Protein AF-A0A968XLX1-F1 (afdb_monomer)

Sequence (141 aa):
MLPPKGSETIYLRLSRKSKVENPKSHDDFISDCENVFQTRIAEADEFYADIIPEKLSDDAKGVMRQAFAGMLWSKQFYHFVIKDWLEGDPAQPKPPEIRKNGRNSTWQHLYNDDVISMPDKWEYPWYARGIGVSLYSAGVS
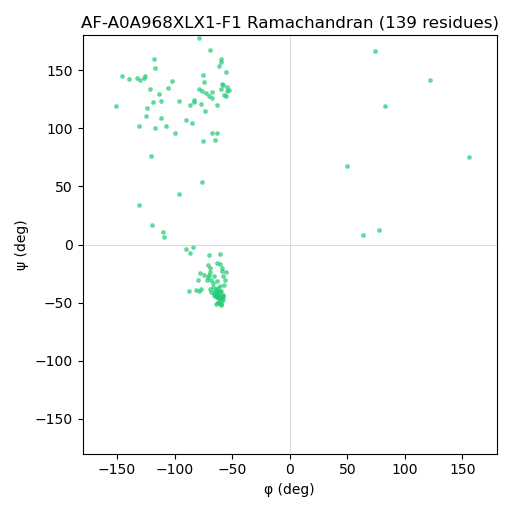
Mean predicted aligned error: 15.19 Å

pLDDT: mean 71.92, std 19.11, range [30.75, 97.25]

Solvent-accessible surface area (backbone atoms only — not comparable to full-atom values): 9264 Å² total; per-residue (Å²): 130,78,56,93,96,54,83,87,87,82,91,83,80,93,64,95,59,95,65,74,82,84,69,70,54,72,69,59,48,52,50,51,52,50,52,52,52,54,51,54,49,52,56,49,51,54,58,46,57,76,69,48,68,83,89,53,54,71,66,58,50,52,54,51,52,51,51,52,50,49,46,60,72,28,46,39,78,41,81,44,53,44,52,56,69,66,62,39,60,90,93,47,84,72,60,65,75,68,63,67,74,37,93,70,53,85,45,67,80,47,70,41,87,46,74,46,71,43,99,51,55,85,82,38,84,45,93,71,72,61,73,93,74,81,74,90,79,75,82,88,129

Structure (mmCIF, N/CA/C/O backbone):
data_AF-A0A968XLX1-F1
#
_entry.id   AF-A0A968XLX1-F1
#
loop_
_atom_site.group_PDB
_atom_site.id
_atom_site.type_symbol
_atom_site.label_atom_id
_atom_site.label_alt_id
_atom_site.label_comp_id
_atom_site.label_asym_id
_atom_site.label_entity_id
_atom_site.label_seq_id
_atom_site.pdbx_PDB_ins_code
_atom_site.Cartn_x
_atom_site.Cartn_y
_atom_site.Cartn_z
_atom_site.occupancy
_atom_site.B_iso_or_equiv
_atom_site.auth_seq_id
_atom_site.auth_comp_id
_atom_site.auth_asym_id
_atom_site.auth_atom_id
_atom_site.pdbx_PDB_model_num
ATOM 1 N N . MET A 1 1 ? 16.245 4.654 24.637 1.00 72.19 1 MET A N 1
ATOM 2 C CA . MET A 1 1 ? 16.010 3.292 24.106 1.00 72.19 1 MET A CA 1
ATOM 3 C C . MET A 1 1 ? 14.544 2.982 24.299 1.00 72.19 1 MET A C 1
ATOM 5 O O . MET A 1 1 ? 14.070 3.157 25.416 1.00 72.19 1 MET A O 1
ATOM 9 N N . LEU A 1 2 ? 13.846 2.557 23.244 1.00 85.81 2 LEU A N 1
ATOM 10 C CA . LEU A 1 2 ? 12.476 2.064 23.382 1.00 85.81 2 LEU A CA 1
ATOM 11 C C . LEU A 1 2 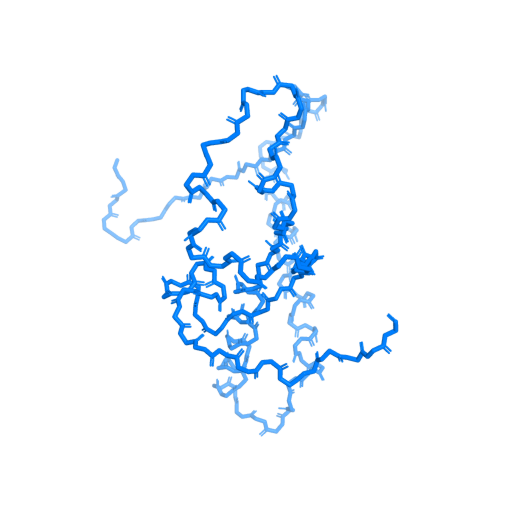? 12.492 0.745 24.174 1.00 85.81 2 LEU A C 1
ATOM 13 O O . LEU A 1 2 ? 13.314 -0.123 23.868 1.00 85.81 2 LEU A O 1
ATOM 17 N N . PRO A 1 3 ? 11.641 0.589 25.201 1.00 92.19 3 PRO A 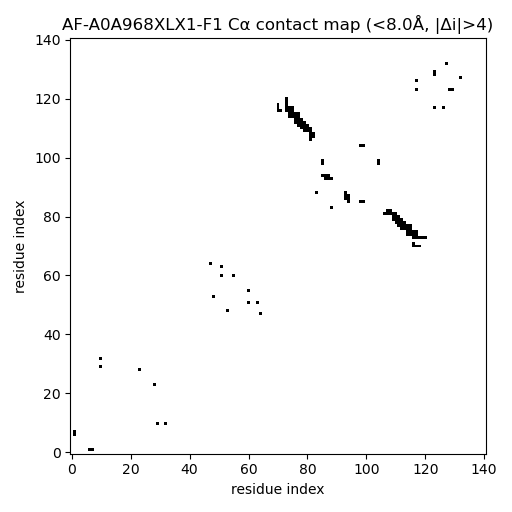N 1
ATOM 18 C CA . PRO A 1 3 ? 11.530 -0.664 25.941 1.00 92.19 3 PRO A CA 1
ATOM 19 C C . PRO A 1 3 ? 10.902 -1.772 25.071 1.00 92.19 3 PRO A C 1
ATOM 21 O O . PRO A 1 3 ? 10.322 -1.483 24.022 1.00 92.19 3 PRO A O 1
ATOM 24 N N . PRO A 1 4 ? 10.959 -3.052 25.489 1.00 82.06 4 PRO A N 1
ATOM 25 C CA . PRO A 1 4 ? 10.223 -4.129 24.826 1.00 82.06 4 PRO A CA 1
ATOM 26 C C . PRO A 1 4 ? 8.725 -3.803 24.743 1.00 82.06 4 PRO A C 1
ATOM 28 O O . PRO A 1 4 ? 8.129 -3.410 25.743 1.00 82.06 4 PRO A O 1
ATOM 31 N N . LYS A 1 5 ? 8.123 -3.976 23.557 1.00 91.75 5 LYS A N 1
ATOM 32 C CA . LYS A 1 5 ? 6.751 -3.531 23.213 1.00 91.75 5 LYS A CA 1
ATOM 33 C C . LYS A 1 5 ? 6.530 -2.008 23.234 1.00 91.75 5 LYS A C 1
ATOM 35 O O . LYS A 1 5 ? 5.394 -1.567 23.103 1.00 91.75 5 LYS A O 1
ATOM 40 N N . GLY A 1 6 ? 7.584 -1.210 23.388 1.00 89.50 6 GLY A N 1
ATOM 41 C CA . GLY A 1 6 ? 7.521 0.238 23.232 1.00 89.50 6 GLY A CA 1
ATOM 42 C C . GLY A 1 6 ? 7.421 0.629 21.760 1.00 89.50 6 GLY A C 1
ATOM 43 O O . GLY A 1 6 ? 8.093 0.048 20.909 1.00 89.50 6 GLY A O 1
ATOM 44 N N . SER A 1 7 ? 6.603 1.635 21.476 1.00 91.38 7 SER A N 1
ATOM 45 C CA . SER A 1 7 ? 6.485 2.264 20.162 1.00 91.38 7 SER A CA 1
ATOM 46 C C . SER A 1 7 ? 6.674 3.767 20.297 1.00 91.38 7 SER A C 1
ATOM 48 O O . SER A 1 7 ? 6.185 4.362 21.255 1.00 91.38 7 SER A O 1
ATOM 50 N N . GLU A 1 8 ? 7.319 4.379 19.312 1.00 92.62 8 GLU A N 1
ATOM 51 C CA . GLU A 1 8 ? 7.315 5.828 19.128 1.00 92.62 8 GLU A CA 1
ATOM 52 C C . GLU A 1 8 ? 6.853 6.164 17.715 1.00 92.62 8 GLU A C 1
ATOM 54 O O . GLU A 1 8 ? 7.140 5.434 16.764 1.00 92.62 8 GLU A O 1
ATOM 59 N N . THR A 1 9 ? 6.133 7.276 17.596 1.00 89.62 9 THR A N 1
ATOM 60 C CA . THR A 1 9 ? 5.555 7.745 16.338 1.00 89.62 9 THR A CA 1
ATOM 61 C C . THR A 1 9 ? 6.227 9.047 15.940 1.00 89.62 9 THR A C 1
ATOM 63 O O . THR A 1 9 ? 6.314 9.978 16.738 1.00 89.62 9 THR A O 1
ATOM 66 N N . ILE A 1 10 ? 6.686 9.120 14.692 1.00 90.38 10 ILE A N 1
ATOM 67 C CA . ILE A 1 10 ? 7.331 10.308 14.135 1.00 90.38 10 ILE A CA 1
ATOM 68 C C . ILE A 1 10 ? 6.500 10.789 12.949 1.00 90.38 10 ILE A C 1
ATOM 70 O O . ILE A 1 10 ? 6.307 10.055 11.982 1.00 90.38 10 ILE A O 1
ATOM 74 N N . TYR A 1 11 ? 6.046 12.039 13.009 1.00 88.62 11 TYR A N 1
ATOM 75 C CA . TYR A 1 11 ? 5.321 12.687 11.920 1.00 88.62 11 TYR A CA 1
ATOM 76 C C . TYR A 1 11 ? 6.286 13.515 11.073 1.00 88.62 11 TYR A C 1
ATOM 78 O O . TYR A 1 11 ? 6.986 14.393 11.579 1.00 88.62 11 TYR A O 1
ATOM 86 N N . LEU A 1 12 ? 6.331 13.232 9.771 1.00 86.94 12 LEU A N 1
ATOM 87 C CA . LEU A 1 12 ? 7.226 13.884 8.816 1.00 86.94 12 LEU A CA 1
ATOM 88 C C . LEU A 1 12 ? 6.441 14.311 7.578 1.00 86.94 12 LEU A C 1
ATOM 90 O O . LEU A 1 12 ? 5.575 13.586 7.095 1.00 86.94 12 LEU A O 1
ATOM 94 N N . ARG A 1 13 ? 6.795 15.469 7.015 1.00 84.44 13 ARG A N 1
ATOM 95 C CA . ARG A 1 13 ? 6.278 15.929 5.723 1.00 84.44 13 ARG A CA 1
ATOM 96 C C . ARG A 1 13 ? 7.431 16.204 4.774 1.00 84.44 13 ARG A C 1
ATOM 98 O O . ARG A 1 13 ? 8.235 17.103 5.014 1.00 84.44 13 ARG A O 1
ATOM 105 N N . LEU A 1 14 ? 7.481 15.460 3.674 1.00 86.25 14 LEU A N 1
ATOM 106 C CA . LEU A 1 14 ? 8.441 15.704 2.604 1.00 86.25 14 LEU A CA 1
ATOM 107 C C . LEU A 1 14 ? 8.000 16.922 1.784 1.00 86.25 14 LEU A C 1
ATOM 109 O O . LEU A 1 14 ? 6.843 17.041 1.387 1.00 86.25 14 LEU A O 1
ATOM 113 N N . SER A 1 15 ? 8.929 17.840 1.539 1.00 83.44 15 SER A N 1
ATOM 114 C CA . SER A 1 15 ? 8.702 19.068 0.778 1.00 83.44 15 SER A CA 1
ATOM 115 C C . SER A 1 15 ? 9.904 19.332 -0.119 1.00 83.44 15 SER A C 1
ATOM 117 O O . SER A 1 15 ? 11.043 19.126 0.291 1.00 83.44 15 SER A O 1
ATOM 119 N N . ARG A 1 16 ? 9.659 19.832 -1.337 1.00 85.44 16 ARG A N 1
ATOM 120 C CA . ARG A 1 16 ? 10.733 20.301 -2.231 1.00 85.44 16 ARG A CA 1
ATOM 121 C C . ARG A 1 16 ? 11.368 21.604 -1.738 1.00 85.44 16 ARG A C 1
ATOM 123 O O . ARG A 1 16 ? 12.526 21.872 -2.035 1.00 85.44 16 ARG A O 1
ATOM 130 N N . LYS A 1 17 ? 10.612 22.425 -1.002 1.00 85.12 17 LYS A N 1
ATOM 131 C CA . LYS A 1 17 ? 11.126 23.649 -0.379 1.00 85.12 17 LYS A CA 1
ATOM 132 C C . LYS A 1 17 ? 11.885 23.294 0.898 1.00 85.12 17 LYS A C 1
ATOM 134 O O . LYS A 1 17 ? 11.357 22.557 1.729 1.00 85.12 17 LYS A O 1
ATOM 139 N N . SER A 1 18 ? 13.068 23.884 1.071 1.00 78.50 18 SER A N 1
ATOM 140 C CA . SER A 1 18 ? 13.917 23.727 2.263 1.00 78.50 18 SER A CA 1
ATOM 141 C C . SER A 1 18 ? 13.342 24.384 3.520 1.00 78.50 18 SER A C 1
ATOM 143 O O . SER A 1 18 ? 13.724 24.024 4.630 1.00 78.50 18 SER A O 1
ATOM 145 N N . LYS A 1 19 ? 12.418 25.339 3.363 1.00 79.00 19 LYS A N 1
ATOM 146 C CA . LYS A 1 19 ? 11.675 25.970 4.456 1.00 79.00 19 LYS A CA 1
ATOM 147 C C . LYS A 1 19 ? 10.184 25.963 4.157 1.00 79.00 19 LYS A C 1
ATOM 149 O O . LYS A 1 19 ? 9.763 26.184 3.022 1.00 79.00 19 LYS A O 1
ATOM 154 N N . VAL A 1 20 ? 9.398 25.724 5.199 1.00 79.12 20 VAL A N 1
ATOM 155 C CA . VAL A 1 20 ? 7.946 25.890 5.173 1.00 79.12 20 VAL A CA 1
ATOM 156 C C . VAL A 1 20 ? 7.647 27.351 5.505 1.00 79.12 20 VAL A C 1
ATOM 158 O O . VAL A 1 20 ? 8.028 27.827 6.571 1.00 79.12 20 VAL A O 1
ATOM 161 N N . GLU A 1 21 ? 6.999 28.066 4.590 1.00 78.88 21 GLU A N 1
ATOM 162 C CA . GLU A 1 21 ? 6.447 29.399 4.860 1.00 78.88 21 GLU A CA 1
ATOM 163 C C . GLU A 1 21 ? 5.209 29.237 5.754 1.00 78.88 21 GLU A C 1
ATOM 165 O O . GLU A 1 21 ? 4.360 28.398 5.459 1.00 78.88 21 GLU A O 1
ATOM 170 N N . ASN A 1 22 ? 5.127 30.002 6.850 1.00 80.75 22 ASN A N 1
ATOM 171 C CA . ASN A 1 22 ? 4.072 29.900 7.870 1.00 80.75 22 ASN A CA 1
ATOM 172 C C . ASN A 1 22 ? 3.845 28.457 8.367 1.00 80.75 22 ASN A C 1
ATOM 174 O O . ASN A 1 22 ? 2.804 27.856 8.085 1.00 80.75 22 ASN A O 1
ATOM 178 N N . PRO A 1 23 ? 4.820 27.861 9.080 1.00 81.31 23 PRO A N 1
ATOM 179 C CA . PRO A 1 23 ? 4.649 26.525 9.629 1.00 81.31 23 PRO A CA 1
ATOM 180 C C . PRO A 1 23 ? 3.459 26.500 10.594 1.00 81.31 23 PRO A C 1
ATOM 182 O O . PRO A 1 23 ? 3.322 27.376 11.448 1.00 81.31 23 PRO A O 1
ATOM 185 N N . LYS A 1 24 ? 2.605 25.483 10.447 1.00 82.44 24 LYS A N 1
ATOM 186 C CA . LYS A 1 24 ? 1.567 25.172 11.434 1.00 82.44 24 LYS A CA 1
ATOM 187 C C . LYS A 1 24 ? 2.214 24.874 12.789 1.00 82.44 24 LYS A C 1
ATOM 189 O O . LYS A 1 24 ? 3.386 24.484 12.841 1.00 82.44 24 LYS A O 1
ATOM 194 N N . SER A 1 25 ? 1.450 25.042 13.868 1.00 89.31 25 SER A N 1
ATOM 195 C CA . SER A 1 25 ? 1.890 24.569 15.179 1.00 89.31 25 SER A CA 1
ATOM 196 C C . SER A 1 25 ? 2.127 23.052 15.139 1.00 89.31 25 SER A C 1
ATOM 198 O O . SER A 1 25 ? 1.637 22.354 14.246 1.00 89.31 25 SER A O 1
ATOM 200 N N . HIS A 1 26 ? 2.911 22.542 16.089 1.00 86.81 26 HIS A N 1
ATOM 201 C CA . HIS A 1 26 ? 3.196 21.110 16.173 1.00 86.81 26 HIS A CA 1
ATOM 202 C C . HIS A 1 26 ? 1.907 20.283 16.305 1.00 86.81 26 HIS A C 1
ATOM 204 O O . HIS A 1 26 ? 1.732 19.308 15.577 1.00 86.81 26 HIS A O 1
ATOM 210 N N . ASP A 1 27 ? 0.989 20.729 17.162 1.00 91.44 27 ASP A N 1
ATOM 211 C CA . ASP A 1 27 ? -0.270 20.033 17.434 1.00 91.44 27 ASP A CA 1
ATOM 212 C C . ASP A 1 27 ? -1.211 20.071 16.224 1.00 91.44 27 ASP A C 1
ATOM 214 O O . ASP A 1 27 ? -1.791 19.048 15.860 1.00 91.44 27 ASP A O 1
ATOM 218 N N . ASP A 1 28 ? -1.296 21.213 15.533 1.00 92.19 28 ASP A N 1
ATOM 219 C CA . ASP A 1 28 ? -2.092 21.330 14.305 1.00 92.19 28 ASP A CA 1
ATOM 220 C C . ASP A 1 28 ? -1.541 20.431 13.192 1.00 92.19 28 ASP A C 1
ATOM 222 O O . ASP A 1 28 ? -2.303 19.835 12.433 1.00 92.19 28 ASP A O 1
ATOM 226 N N . PHE A 1 29 ? -0.213 20.315 13.085 1.00 90.88 29 PHE A N 1
ATOM 227 C CA . PHE A 1 29 ? 0.420 19.438 12.102 1.00 90.88 29 PHE A CA 1
ATOM 228 C C . PHE A 1 29 ? 0.135 17.958 12.382 1.00 90.88 29 PHE A C 1
ATOM 230 O O . PHE A 1 29 ? -0.180 17.217 11.451 1.00 90.88 29 PHE A O 1
ATOM 237 N N . ILE A 1 30 ? 0.214 17.526 13.644 1.00 92.69 30 ILE A N 1
ATOM 238 C CA . ILE A 1 30 ? -0.133 16.151 14.028 1.00 92.69 30 ILE A CA 1
ATOM 239 C C . ILE A 1 30 ? -1.613 15.880 13.756 1.00 92.69 30 ILE A C 1
ATOM 241 O O . ILE A 1 30 ? -1.942 14.858 13.157 1.00 92.69 30 ILE A O 1
ATOM 245 N N . SER A 1 31 ? -2.491 16.810 14.139 1.00 94.06 31 SER A N 1
ATOM 246 C CA . SER A 1 31 ? -3.933 16.702 13.905 1.00 94.06 31 SER A CA 1
ATOM 247 C C . SER A 1 31 ? -4.257 16.567 12.416 1.00 94.06 31 SER A C 1
ATOM 249 O O . SER A 1 31 ? -5.003 15.674 12.023 1.00 94.06 31 SER A O 1
ATOM 251 N N . ASP A 1 32 ? -3.637 17.377 11.553 1.00 92.75 32 ASP A N 1
ATOM 252 C CA . ASP A 1 32 ? -3.772 17.237 10.100 1.00 92.75 32 ASP A CA 1
ATOM 253 C C . ASP A 1 32 ? -3.342 15.849 9.605 1.00 92.75 32 ASP A C 1
ATOM 255 O O . ASP A 1 32 ? -4.036 15.246 8.785 1.00 92.75 32 ASP A O 1
ATOM 259 N N . CYS A 1 33 ? -2.185 15.355 10.059 1.00 92.44 33 CYS A N 1
ATOM 260 C CA . CYS A 1 33 ? -1.674 14.045 9.661 1.00 92.44 33 CYS A CA 1
ATOM 261 C C . CYS A 1 33 ? -2.642 12.926 10.052 1.00 92.44 33 CYS A C 1
ATOM 263 O O . CYS A 1 33 ? -2.944 12.075 9.214 1.00 92.44 33 CYS A O 1
ATOM 265 N N . GLU A 1 34 ? -3.153 12.955 11.282 1.00 94.00 34 GLU A N 1
ATOM 266 C CA . GLU A 1 34 ? -4.118 11.971 11.770 1.00 94.00 34 GLU A CA 1
ATOM 267 C C . GLU A 1 34 ? -5.439 12.063 10.998 1.00 94.00 34 GLU A C 1
ATOM 269 O O . GLU A 1 34 ? -5.951 11.051 10.529 1.00 94.00 34 GLU A O 1
ATOM 274 N N . ASN A 1 35 ? -5.947 13.274 10.757 1.00 95.62 35 ASN A N 1
ATOM 275 C CA . ASN A 1 35 ? -7.166 13.483 9.976 1.00 95.62 35 ASN A CA 1
ATOM 276 C C . ASN A 1 35 ? -7.034 12.932 8.553 1.00 95.62 35 ASN A C 1
ATOM 278 O O . ASN A 1 35 ? -7.938 12.254 8.063 1.00 95.62 35 ASN A O 1
ATOM 282 N N . VAL A 1 36 ? -5.905 13.190 7.883 1.00 94.81 36 VAL A N 1
ATOM 283 C CA . VAL A 1 36 ? -5.635 12.626 6.554 1.00 94.81 36 VAL A CA 1
ATOM 284 C C . VAL A 1 36 ? -5.584 11.104 6.629 1.00 94.81 36 VAL A C 1
ATOM 286 O O . VAL A 1 36 ? -6.181 10.443 5.783 1.00 94.81 36 VAL A O 1
ATOM 289 N N . PHE A 1 37 ? -4.908 10.542 7.630 1.00 94.06 37 PHE A N 1
ATOM 290 C CA . PHE A 1 37 ? -4.785 9.097 7.786 1.00 94.06 37 PHE A CA 1
ATOM 291 C C . PHE A 1 37 ? -6.148 8.423 8.000 1.00 94.06 37 PHE A C 1
ATOM 293 O O . PHE A 1 37 ? -6.493 7.506 7.254 1.00 94.06 37 PHE A O 1
ATOM 300 N N . GLN A 1 38 ? -6.962 8.939 8.922 1.00 96.06 38 GLN A N 1
ATOM 301 C CA . GLN A 1 38 ? -8.320 8.450 9.177 1.00 96.06 38 GLN A CA 1
ATOM 302 C C . GLN A 1 38 ? -9.229 8.592 7.955 1.00 96.06 38 GLN A C 1
ATOM 304 O O . GLN A 1 38 ? -9.971 7.669 7.626 1.00 96.06 38 GLN A O 1
ATOM 309 N N . THR A 1 39 ? -9.120 9.706 7.224 1.00 97.25 39 THR A N 1
ATOM 310 C CA . THR A 1 39 ? -9.872 9.898 5.974 1.00 97.25 39 THR A CA 1
ATOM 311 C C . THR A 1 39 ? -9.529 8.809 4.957 1.00 97.25 39 THR A C 1
ATOM 313 O O . THR A 1 39 ? -10.428 8.212 4.373 1.00 97.25 39 THR A O 1
ATOM 316 N N . ARG A 1 40 ? -8.240 8.484 4.776 1.00 95.62 40 ARG A N 1
ATOM 317 C CA . ARG A 1 40 ? -7.825 7.421 3.842 1.00 95.62 40 ARG A CA 1
ATOM 318 C C . ARG A 1 40 ? -8.237 6.024 4.298 1.00 95.62 40 ARG A C 1
ATOM 320 O O . ARG A 1 40 ? -8.485 5.176 3.444 1.00 95.62 40 ARG A O 1
ATOM 327 N N . ILE A 1 41 ? -8.321 5.775 5.606 1.00 9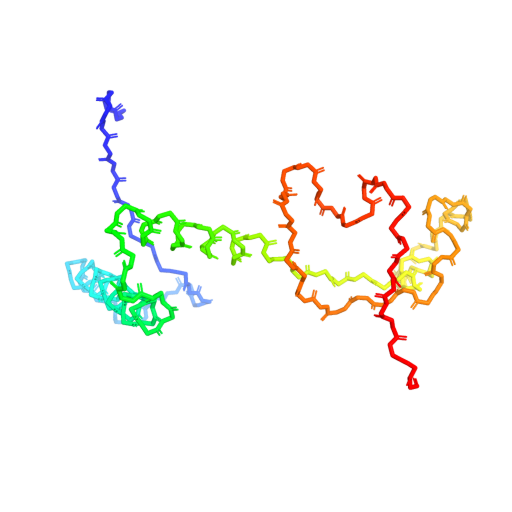3.75 41 ILE A N 1
ATOM 328 C CA . ILE A 1 41 ? -8.881 4.524 6.136 1.00 93.75 41 ILE A CA 1
ATOM 329 C C . ILE A 1 41 ? -10.359 4.416 5.758 1.00 93.75 41 ILE A C 1
ATOM 331 O O . ILE A 1 41 ? -10.745 3.412 5.167 1.00 93.75 41 ILE A O 1
ATOM 335 N N . ALA A 1 42 ? -11.150 5.458 6.027 1.00 94.81 42 ALA A N 1
ATOM 336 C CA . ALA A 1 42 ? -12.583 5.463 5.745 1.00 94.81 42 ALA A CA 1
ATOM 337 C C . ALA A 1 42 ? -12.887 5.295 4.247 1.00 94.81 42 ALA A C 1
ATOM 339 O O . ALA A 1 42 ? -13.709 4.462 3.880 1.00 94.81 42 ALA A O 1
ATOM 340 N N . GLU A 1 43 ? -12.173 6.013 3.375 1.00 94.50 43 GLU A N 1
ATOM 341 C CA . GLU A 1 43 ? -12.299 5.853 1.918 1.00 94.50 43 GLU A CA 1
ATOM 342 C C . GLU A 1 43 ? -11.964 4.421 1.464 1.00 94.50 43 GLU A C 1
ATOM 344 O O . GLU A 1 43 ? -12.624 3.865 0.586 1.00 94.50 43 GLU A O 1
ATOM 349 N N . ALA A 1 44 ? -10.936 3.799 2.055 1.00 91.25 44 ALA A N 1
ATOM 350 C CA . ALA A 1 44 ? -10.588 2.416 1.746 1.00 91.25 44 ALA A CA 1
ATOM 351 C C . ALA A 1 44 ? -11.645 1.432 2.271 1.00 91.25 44 ALA A C 1
ATOM 353 O O . ALA A 1 44 ? -11.938 0.443 1.601 1.00 91.25 44 ALA A O 1
ATOM 354 N N . ASP A 1 45 ? -12.213 1.686 3.451 1.00 91.50 45 ASP A N 1
ATOM 355 C CA . ASP A 1 45 ? -13.301 0.888 4.019 1.00 91.50 45 ASP A CA 1
ATOM 356 C C . ASP A 1 45 ? -14.535 0.906 3.121 1.00 91.50 45 ASP A C 1
ATOM 358 O O . ASP A 1 45 ? -15.060 -0.160 2.805 1.00 91.50 45 ASP A O 1
ATOM 362 N N . GLU A 1 46 ? -14.935 2.088 2.654 1.00 93.00 46 GLU A N 1
ATOM 363 C CA . GLU A 1 46 ? -16.042 2.271 1.713 1.00 93.00 46 GLU A CA 1
ATOM 364 C C . GLU A 1 46 ? -15.782 1.527 0.395 1.00 93.00 46 GLU A C 1
ATOM 366 O O . GLU A 1 46 ? -16.582 0.691 -0.021 1.00 93.00 46 GLU A O 1
ATOM 371 N N . PHE A 1 47 ? -14.610 1.729 -0.212 1.00 91.12 47 PHE A N 1
ATOM 372 C CA . PHE A 1 47 ? -14.241 1.064 -1.463 1.00 91.12 47 PHE A CA 1
ATOM 373 C C . PHE A 1 47 ? -14.279 -0.470 -1.366 1.00 91.12 47 PHE A C 1
ATOM 375 O O . PHE A 1 47 ? -14.760 -1.149 -2.275 1.00 91.12 47 PHE A O 1
ATOM 382 N N . TYR A 1 48 ? -13.763 -1.045 -0.275 1.00 89.50 48 TYR A N 1
ATOM 383 C CA . TYR A 1 48 ? -13.767 -2.498 -0.103 1.00 89.50 48 TYR A CA 1
ATOM 384 C C . TYR A 1 48 ? -15.128 -3.047 0.329 1.00 89.50 48 TYR A C 1
ATOM 386 O O . TYR A 1 48 ? -15.397 -4.213 0.039 1.00 89.50 48 TYR A O 1
ATOM 394 N N . ALA A 1 49 ? -15.986 -2.250 0.971 1.00 89.25 49 ALA A N 1
ATOM 395 C CA . ALA A 1 49 ? -17.363 -2.647 1.260 1.00 89.25 49 ALA A CA 1
ATOM 396 C C . ALA A 1 49 ? -18.157 -2.898 -0.033 1.00 89.25 49 ALA A C 1
ATOM 398 O O . ALA A 1 49 ? -18.894 -3.879 -0.101 1.00 89.25 49 ALA A O 1
ATOM 399 N N . ASP A 1 50 ? -17.925 -2.093 -1.074 1.00 90.75 50 ASP A N 1
ATOM 400 C CA . ASP A 1 50 ? -18.569 -2.260 -2.383 1.00 90.75 50 ASP A CA 1
ATOM 401 C C . ASP A 1 50 ? -18.045 -3.474 -3.174 1.00 90.75 50 ASP A C 1
ATOM 403 O O . ASP A 1 50 ? -18.772 -4.084 -3.961 1.00 90.75 50 ASP A O 1
ATOM 407 N N . ILE A 1 51 ? -16.773 -3.843 -2.989 1.00 89.62 51 ILE A N 1
ATOM 408 C CA . ILE A 1 51 ? -16.129 -4.937 -3.740 1.00 89.62 51 ILE A CA 1
ATOM 409 C C . ILE A 1 51 ? -16.341 -6.299 -3.079 1.00 89.62 51 ILE A C 1
ATOM 411 O O . ILE A 1 51 ? -16.487 -7.315 -3.767 1.00 89.62 51 ILE A O 1
ATOM 415 N N . ILE A 1 52 ? -16.278 -6.355 -1.748 1.00 89.44 52 ILE A N 1
ATOM 416 C CA . ILE A 1 52 ? -16.297 -7.611 -1.002 1.00 89.44 52 ILE A CA 1
ATOM 417 C C . ILE A 1 52 ? -17.753 -8.062 -0.817 1.00 89.44 52 ILE A C 1
ATOM 419 O O . ILE A 1 52 ? -18.546 -7.332 -0.228 1.00 89.44 52 ILE A O 1
ATOM 423 N N . PRO A 1 53 ? -18.128 -9.286 -1.238 1.00 89.81 53 PRO A N 1
ATOM 424 C CA . PRO A 1 53 ? -19.499 -9.763 -1.090 1.00 89.81 53 PRO A CA 1
ATOM 425 C C . PRO A 1 53 ? -19.998 -9.713 0.362 1.00 89.81 53 PRO A C 1
ATOM 427 O O . PRO A 1 53 ? -19.394 -10.307 1.258 1.00 89.81 53 PRO A O 1
ATOM 430 N N . GLU A 1 54 ? -21.161 -9.092 0.584 1.00 86.56 54 GLU A N 1
ATOM 431 C CA . GLU A 1 54 ? -21.747 -8.913 1.925 1.00 86.56 54 GLU A CA 1
ATOM 432 C C . GLU A 1 54 ? -21.949 -10.228 2.690 1.00 86.56 54 GLU A C 1
ATOM 434 O O . GLU A 1 54 ? -21.851 -10.254 3.917 1.00 86.56 54 GLU A O 1
ATOM 439 N N . LYS A 1 55 ? -22.198 -11.322 1.955 1.00 91.12 55 LYS A N 1
ATOM 440 C CA . LYS A 1 55 ? -22.498 -12.665 2.480 1.00 91.12 55 LYS A CA 1
ATOM 441 C C . LYS A 1 55 ? -21.304 -13.359 3.147 1.00 91.12 55 LYS A C 1
ATOM 443 O O . LYS A 1 55 ? -21.476 -14.437 3.711 1.00 91.12 55 LYS A O 1
ATOM 448 N N . LEU A 1 56 ? -20.101 -12.797 3.040 1.00 88.25 56 LEU A N 1
ATOM 449 C CA . LEU A 1 56 ? -18.910 -13.334 3.691 1.00 88.25 56 LEU A CA 1
ATOM 450 C C . LEU A 1 56 ? -18.920 -13.023 5.193 1.00 88.25 56 LEU A C 1
ATOM 452 O O . LEU A 1 56 ? -19.352 -11.953 5.618 1.00 88.25 56 LEU A O 1
ATOM 456 N N . SER A 1 57 ? -18.389 -13.944 5.998 1.00 92.00 57 SER A N 1
ATOM 457 C CA . SER A 1 57 ? -18.067 -13.675 7.405 1.00 92.00 57 SER A CA 1
ATOM 458 C C . SER A 1 57 ? -17.018 -12.568 7.520 1.00 92.00 57 SER A C 1
ATOM 460 O O . SER A 1 57 ? -16.162 -12.466 6.641 1.00 92.00 57 SER A O 1
ATOM 462 N N . ASP A 1 58 ? -16.997 -11.833 8.630 1.00 88.81 58 ASP A N 1
ATOM 463 C CA . ASP A 1 58 ? -16.031 -10.744 8.848 1.00 88.81 58 ASP A CA 1
ATOM 464 C C . ASP A 1 58 ? -14.567 -11.196 8.740 1.00 88.81 58 ASP A C 1
ATOM 466 O O . ASP A 1 58 ? -13.743 -10.477 8.178 1.00 88.81 58 ASP A O 1
ATOM 470 N N . ASP A 1 59 ? -14.255 -12.421 9.173 1.00 90.44 59 ASP A N 1
ATOM 471 C CA . ASP A 1 59 ? -12.919 -13.010 9.015 1.00 90.44 59 ASP A CA 1
ATOM 472 C C . ASP A 1 59 ? -12.537 -13.160 7.530 1.00 90.44 59 ASP A C 1
ATOM 474 O O . ASP A 1 59 ? -11.515 -12.649 7.074 1.00 90.44 59 ASP A O 1
ATOM 478 N N . ALA A 1 60 ? -13.426 -13.753 6.729 1.00 88.75 60 ALA A N 1
ATOM 479 C CA . ALA A 1 60 ? -13.249 -13.867 5.281 1.00 88.75 60 ALA A CA 1
ATOM 480 C C . ALA A 1 60 ? -13.146 -12.499 4.575 1.00 88.75 60 ALA A C 1
ATOM 482 O O . ALA A 1 60 ? -12.353 -12.360 3.641 1.00 88.75 60 ALA A O 1
ATOM 483 N N . LYS A 1 61 ? -13.886 -11.475 5.029 1.00 90.44 61 LYS A N 1
ATOM 484 C CA . LYS A 1 61 ? -13.736 -10.095 4.527 1.00 90.44 61 LYS A CA 1
ATOM 485 C C . LYS A 1 61 ? -12.341 -9.545 4.841 1.00 90.44 61 LYS A C 1
ATOM 487 O O . LYS A 1 61 ? -11.698 -8.962 3.967 1.00 90.44 61 LYS A O 1
ATOM 492 N N . GLY A 1 62 ? -11.848 -9.786 6.057 1.00 88.81 62 GLY A N 1
ATOM 493 C CA . GLY A 1 62 ? -10.495 -9.428 6.483 1.00 88.81 62 GLY A CA 1
ATOM 494 C C . GLY A 1 62 ? -9.414 -10.082 5.621 1.00 88.81 62 GLY A C 1
ATOM 495 O O . GLY A 1 62 ? -8.539 -9.387 5.102 1.00 88.81 62 GLY A O 1
ATOM 496 N N . VAL A 1 63 ? -9.513 -11.394 5.393 1.00 89.69 63 VAL A N 1
ATOM 497 C CA . VAL A 1 63 ? -8.590 -12.146 4.525 1.00 89.69 63 VAL A CA 1
ATOM 498 C C . VAL A 1 63 ? -8.605 -11.600 3.096 1.00 89.69 63 VAL A C 1
ATOM 500 O O . VAL A 1 63 ? -7.548 -11.369 2.508 1.00 89.69 63 VAL A O 1
ATOM 503 N N . MET A 1 64 ? -9.788 -11.337 2.536 1.00 89.38 64 MET A N 1
ATOM 504 C CA . MET A 1 64 ? -9.922 -10.815 1.175 1.00 89.38 64 MET A CA 1
ATOM 505 C C . MET A 1 64 ? -9.290 -9.424 1.034 1.00 89.38 64 MET A C 1
ATOM 507 O O . MET A 1 64 ? -8.541 -9.174 0.088 1.00 89.38 64 MET A O 1
ATOM 511 N N . ARG A 1 65 ? -9.512 -8.536 2.010 1.00 90.19 65 ARG A N 1
ATOM 512 C CA . ARG A 1 65 ? -8.886 -7.209 2.039 1.00 90.19 65 ARG A CA 1
ATOM 513 C C . ARG A 1 65 ? -7.366 -7.288 2.149 1.00 90.19 65 ARG A C 1
ATOM 515 O O . ARG A 1 65 ? -6.669 -6.554 1.451 1.00 90.19 65 ARG A O 1
ATOM 522 N N . GLN A 1 66 ? -6.843 -8.181 2.988 1.00 87.12 66 GLN A N 1
ATOM 523 C CA . GLN A 1 66 ? -5.399 -8.407 3.095 1.00 87.12 66 GLN A CA 1
ATOM 524 C C . GLN A 1 66 ? -4.813 -8.930 1.778 1.00 87.12 66 GLN A C 1
ATOM 526 O O . GLN A 1 66 ? -3.755 -8.463 1.360 1.00 87.12 66 GLN A O 1
ATOM 531 N N . ALA A 1 67 ? -5.515 -9.828 1.082 1.00 84.31 67 ALA A N 1
ATOM 532 C CA . ALA A 1 67 ? -5.097 -10.322 -0.228 1.00 84.31 67 ALA A CA 1
ATOM 533 C C . ALA A 1 67 ? -5.061 -9.201 -1.283 1.00 84.31 67 ALA A C 1
ATOM 535 O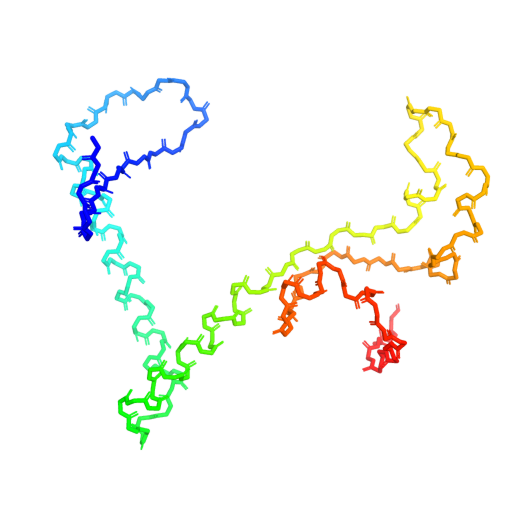 O . ALA A 1 67 ? -4.072 -9.067 -2.006 1.00 84.31 67 ALA A O 1
ATOM 536 N N . PHE A 1 68 ? -6.088 -8.343 -1.335 1.00 84.88 68 PHE A N 1
ATOM 537 C CA . PHE A 1 68 ? -6.099 -7.172 -2.219 1.00 84.88 68 PHE A CA 1
ATOM 538 C C . PHE A 1 68 ? -4.967 -6.190 -1.906 1.00 84.88 68 PHE A C 1
ATOM 540 O O . PHE A 1 68 ? -4.263 -5.751 -2.819 1.00 84.88 68 PHE A O 1
ATOM 547 N N . ALA A 1 69 ? -4.743 -5.892 -0.624 1.00 83.56 69 ALA A N 1
ATOM 548 C CA . ALA A 1 69 ? -3.638 -5.047 -0.187 1.00 83.56 69 ALA A CA 1
ATOM 549 C C . ALA A 1 69 ? -2.277 -5.648 -0.577 1.00 83.56 69 ALA A C 1
ATOM 551 O O . ALA A 1 69 ? -1.411 -4.928 -1.070 1.00 83.56 69 ALA A O 1
ATOM 552 N N . GLY A 1 70 ? -2.111 -6.967 -0.435 1.00 76.00 70 GLY A N 1
ATOM 553 C CA . GLY A 1 70 ? -0.914 -7.692 -0.859 1.00 76.00 70 GLY A CA 1
ATOM 554 C C . GLY A 1 70 ? -0.643 -7.561 -2.359 1.00 76.00 70 GLY A C 1
ATOM 555 O O . GLY A 1 70 ? 0.479 -7.240 -2.749 1.00 76.00 70 GLY A O 1
ATOM 556 N N . MET A 1 71 ? -1.673 -7.717 -3.198 1.00 76.25 71 MET A N 1
ATOM 557 C CA . MET A 1 71 ? -1.550 -7.531 -4.651 1.00 76.25 71 MET A CA 1
ATOM 558 C C . MET A 1 71 ? -1.207 -6.089 -5.032 1.00 76.25 71 MET A C 1
ATOM 560 O O . MET A 1 71 ? -0.411 -5.860 -5.936 1.00 76.25 71 MET A O 1
ATOM 564 N N . LEU A 1 72 ? -1.792 -5.095 -4.359 1.00 77.81 72 LEU A N 1
ATOM 565 C CA . LEU A 1 72 ? -1.460 -3.687 -4.592 1.00 77.81 72 LEU A CA 1
ATOM 566 C C . LEU A 1 72 ? -0.019 -3.376 -4.182 1.00 77.81 72 LEU A C 1
ATOM 568 O O . LEU A 1 72 ? 0.694 -2.699 -4.918 1.00 77.81 72 LEU A O 1
ATOM 572 N N . TRP A 1 73 ? 0.429 -3.907 -3.046 1.00 71.94 73 TRP A N 1
ATOM 573 C CA . TRP A 1 73 ? 1.783 -3.697 -2.535 1.00 71.94 73 TRP A CA 1
ATOM 574 C C . TRP A 1 73 ? 2.866 -4.384 -3.379 1.00 71.94 73 TRP A C 1
ATOM 576 O O . TRP A 1 73 ? 4.029 -3.967 -3.374 1.00 71.94 73 TRP A O 1
ATOM 586 N N . SER A 1 74 ? 2.499 -5.429 -4.124 1.00 68.12 74 SER A N 1
ATOM 587 C CA . SER A 1 74 ? 3.405 -6.145 -5.022 1.00 68.12 74 SER A CA 1
AT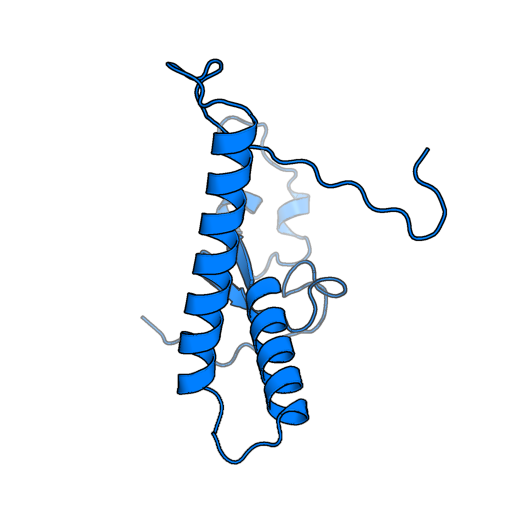OM 588 C C . SER A 1 74 ? 3.444 -5.591 -6.450 1.00 68.12 74 SER A C 1
ATOM 590 O O . SER A 1 74 ? 4.266 -6.051 -7.250 1.00 68.12 74 SER A O 1
ATOM 592 N N . LYS A 1 75 ? 2.614 -4.585 -6.772 1.00 66.25 75 LYS A N 1
ATOM 593 C CA . LYS A 1 75 ? 2.691 -3.855 -8.041 1.00 66.25 75 LYS A CA 1
ATOM 594 C C . LYS A 1 75 ? 4.029 -3.132 -8.137 1.00 66.25 75 LYS A C 1
ATOM 596 O O . LYS A 1 75 ? 4.359 -2.281 -7.315 1.00 66.25 75 LYS A O 1
ATOM 601 N N . GLN A 1 76 ? 4.803 -3.476 -9.155 1.00 61.25 76 GLN A N 1
ATOM 602 C CA . GLN A 1 76 ? 6.085 -2.845 -9.439 1.00 61.25 76 GLN A CA 1
ATOM 603 C C . GLN A 1 76 ? 6.043 -2.246 -10.836 1.00 61.25 76 GLN A C 1
ATOM 605 O O . GLN A 1 76 ? 5.576 -2.876 -11.783 1.00 61.25 76 GLN A O 1
ATOM 610 N N . PHE A 1 77 ? 6.522 -1.010 -10.938 1.00 58.78 77 PHE A N 1
ATOM 611 C CA . PHE A 1 77 ? 6.790 -0.375 -12.215 1.00 58.78 77 PHE A CA 1
ATOM 612 C C . PHE A 1 77 ? 8.100 -0.935 -12.764 1.00 58.78 77 PHE A C 1
ATOM 614 O O . PHE A 1 77 ? 9.141 -0.840 -12.107 1.00 58.78 77 PHE A O 1
ATOM 621 N N . TYR A 1 78 ? 8.038 -1.530 -13.950 1.00 56.66 78 TYR A N 1
ATOM 622 C CA . TYR A 1 78 ? 9.218 -2.008 -14.654 1.00 56.66 78 TYR A CA 1
ATOM 623 C C . TYR A 1 78 ? 9.427 -1.151 -15.890 1.00 56.66 78 TYR A C 1
ATOM 625 O O . TYR A 1 78 ? 8.690 -1.296 -16.855 1.00 56.66 78 TYR A O 1
ATOM 633 N N . HIS A 1 79 ? 10.467 -0.320 -15.863 1.00 54.38 79 HIS A N 1
ATOM 634 C CA . HIS A 1 79 ? 10.977 0.356 -17.049 1.00 54.38 79 HIS A CA 1
ATOM 635 C C . HIS A 1 79 ? 12.201 -0.409 -17.550 1.00 54.38 79 HIS A C 1
ATOM 637 O O . HIS A 1 79 ? 13.301 -0.267 -17.007 1.00 54.38 79 HIS A O 1
ATOM 643 N N . PHE A 1 80 ? 11.999 -1.296 -18.524 1.00 58.31 80 PHE A N 1
ATOM 644 C CA . PHE A 1 80 ? 13.072 -2.133 -19.061 1.00 58.31 80 PHE A CA 1
ATOM 645 C C . PHE A 1 80 ? 13.077 -2.075 -20.583 1.00 58.31 80 PHE A C 1
ATOM 647 O O . PHE A 1 80 ? 12.273 -2.729 -21.244 1.00 58.31 80 PHE A O 1
ATOM 654 N N . VAL A 1 81 ? 14.012 -1.291 -21.120 1.00 61.88 81 VAL A N 1
ATOM 655 C CA . VAL A 1 81 ? 14.265 -1.165 -22.555 1.00 61.88 81 VAL A CA 1
ATOM 656 C C . VAL A 1 81 ? 15.572 -1.889 -22.860 1.00 61.88 81 VAL A C 1
ATOM 658 O O . VAL A 1 81 ? 16.665 -1.391 -22.586 1.00 61.88 81 VAL A O 1
ATOM 661 N N . ILE A 1 82 ? 15.473 -3.105 -23.404 1.00 61.25 82 ILE A N 1
ATOM 662 C CA . ILE A 1 82 ? 16.658 -3.933 -23.689 1.00 61.25 82 ILE A CA 1
ATOM 663 C C . ILE A 1 82 ? 17.567 -3.274 -24.733 1.00 61.25 82 ILE A C 1
ATOM 665 O O . ILE A 1 82 ? 18.786 -3.410 -24.649 1.00 61.25 82 ILE A O 1
ATOM 669 N N . LYS A 1 83 ? 16.997 -2.509 -25.670 1.00 61.72 83 LYS A N 1
ATOM 670 C CA . LYS A 1 83 ? 17.757 -1.748 -26.666 1.00 61.72 83 LYS A CA 1
ATOM 671 C C . LYS A 1 83 ? 18.706 -0.739 -26.010 1.00 61.72 83 LYS A C 1
ATOM 673 O O . LYS A 1 83 ? 19.906 -0.808 -26.253 1.00 61.72 83 LYS A O 1
ATOM 678 N N . ASP A 1 84 ? 18.202 0.098 -25.108 1.00 61.78 84 ASP A N 1
ATOM 679 C CA . ASP A 1 84 ? 19.008 1.106 -24.407 1.00 61.78 84 ASP A CA 1
ATOM 680 C C . ASP A 1 84 ? 20.043 0.455 -23.475 1.00 61.78 84 ASP A C 1
ATOM 682 O O . ASP A 1 84 ? 21.169 0.932 -23.336 1.00 61.78 84 ASP A O 1
ATOM 686 N N . TRP A 1 85 ? 19.705 -0.694 -22.882 1.00 63.78 85 TRP A N 1
ATOM 687 C CA . TRP A 1 85 ? 20.640 -1.485 -22.078 1.00 63.78 85 TRP A CA 1
ATOM 688 C C . TRP A 1 85 ? 21.793 -2.095 -22.899 1.00 63.78 85 TRP A C 1
ATOM 690 O O . TRP A 1 85 ? 22.922 -2.204 -22.404 1.00 63.78 85 TRP A O 1
ATOM 700 N N . LEU A 1 86 ? 21.517 -2.520 -24.136 1.00 60.41 86 LEU A N 1
ATOM 701 C CA . LEU A 1 86 ? 22.499 -3.117 -25.045 1.00 60.41 86 LEU A CA 1
ATOM 702 C C . LEU A 1 86 ? 23.348 -2.066 -25.770 1.00 60.41 86 LEU A C 1
ATOM 704 O O . LEU A 1 86 ? 24.548 -2.282 -25.943 1.00 60.41 86 LEU A O 1
ATOM 708 N N . GLU A 1 87 ? 22.745 -0.954 -26.190 1.00 66.31 87 GLU A N 1
ATOM 709 C CA . GLU A 1 87 ? 23.413 0.133 -26.917 1.00 66.31 87 GLU A CA 1
ATOM 710 C C . GLU A 1 87 ? 24.197 1.055 -25.967 1.00 66.31 87 GLU A C 1
ATOM 712 O O . GLU A 1 87 ? 25.275 1.534 -26.326 1.00 66.31 87 GLU A O 1
ATOM 717 N N . GLY A 1 88 ? 23.729 1.197 -24.722 1.00 61.47 88 GLY A N 1
ATOM 718 C CA . GLY A 1 88 ? 24.311 2.088 -23.725 1.00 61.47 88 GLY A CA 1
ATOM 719 C C . GLY A 1 88 ? 24.010 3.562 -24.001 1.00 61.47 88 GLY A C 1
ATOM 720 O O . GLY A 1 88 ? 23.577 3.944 -25.085 1.00 61.47 88 GLY A O 1
ATOM 721 N N . ASP A 1 89 ? 24.255 4.406 -23.001 1.00 64.88 89 ASP A N 1
ATOM 722 C CA . ASP A 1 89 ? 24.134 5.858 -23.146 1.00 64.88 89 ASP A CA 1
ATOM 723 C C . ASP A 1 89 ? 25.229 6.389 -24.100 1.00 64.88 89 ASP A C 1
ATOM 725 O O . ASP A 1 89 ? 26.413 6.147 -23.841 1.00 64.88 89 ASP A O 1
ATOM 729 N N . PRO A 1 90 ? 24.884 7.134 -25.171 1.00 67.50 90 PRO A N 1
ATOM 730 C CA . PRO A 1 90 ? 25.855 7.760 -26.072 1.00 67.50 90 PRO A CA 1
ATOM 731 C C . PRO A 1 90 ? 26.880 8.677 -25.383 1.00 67.50 90 PRO A C 1
ATOM 733 O O . PRO A 1 90 ? 27.956 8.905 -25.937 1.00 67.50 90 PRO A O 1
ATOM 736 N N . ALA A 1 91 ? 26.563 9.210 -24.198 1.00 70.81 91 ALA A N 1
ATOM 737 C CA . ALA A 1 91 ? 27.452 10.052 -23.396 1.00 70.81 91 ALA A CA 1
ATOM 738 C C . ALA A 1 91 ? 28.430 9.258 -22.502 1.00 70.81 91 ALA A C 1
ATOM 740 O O . ALA A 1 91 ? 29.254 9.857 -21.807 1.00 70.81 91 ALA A O 1
ATOM 741 N N . GLN A 1 92 ? 28.354 7.924 -22.500 1.00 71.06 92 GLN A N 1
ATOM 742 C CA . GLN A 1 92 ? 29.198 7.023 -21.711 1.00 71.06 92 GLN A CA 1
ATOM 743 C C . GLN A 1 92 ? 30.038 6.110 -22.623 1.00 71.06 92 GLN A C 1
ATOM 745 O O . GLN A 1 92 ? 29.714 5.913 -23.797 1.00 71.06 92 GLN A O 1
ATOM 750 N N . PRO A 1 93 ? 31.148 5.534 -22.124 1.00 70.75 93 PRO A N 1
ATOM 751 C CA . PRO A 1 93 ? 31.906 4.549 -22.885 1.00 70.75 93 PRO A CA 1
ATOM 752 C C . PRO A 1 93 ? 31.024 3.351 -23.258 1.00 70.75 93 PRO A C 1
ATOM 754 O O . PRO A 1 93 ? 30.245 2.853 -22.442 1.00 70.75 93 PRO A O 1
ATOM 757 N N . LYS A 1 94 ? 31.173 2.884 -24.504 1.00 71.06 94 LYS A N 1
ATOM 758 C CA . LYS A 1 94 ? 30.359 1.794 -25.054 1.00 71.06 94 LYS A CA 1
ATOM 759 C C . LYS A 1 94 ? 30.415 0.551 -24.154 1.00 71.06 94 LYS A C 1
ATOM 761 O O . LYS A 1 94 ? 31.511 0.162 -23.734 1.00 71.06 94 LYS A O 1
ATOM 766 N N . PRO A 1 95 ? 29.270 -0.100 -23.885 1.00 71.31 95 PRO A N 1
ATOM 767 C CA . PRO A 1 95 ? 29.242 -1.335 -23.117 1.00 71.31 95 PRO A CA 1
ATOM 768 C C . PRO A 1 95 ? 30.146 -2.432 -23.712 1.00 71.31 95 PRO A C 1
ATOM 770 O O . PRO A 1 95 ? 30.273 -2.519 -24.933 1.00 71.31 95 PRO A O 1
ATOM 773 N N . PRO A 1 96 ? 30.737 -3.314 -22.883 1.00 74.50 96 PRO A N 1
ATOM 774 C CA . PRO A 1 96 ? 31.539 -4.437 -23.367 1.00 74.50 96 PRO A CA 1
ATOM 775 C C . PRO A 1 96 ? 30.747 -5.365 -24.302 1.00 74.50 96 PRO A C 1
ATOM 777 O O . PRO A 1 96 ? 29.622 -5.749 -23.984 1.00 74.50 96 PRO A O 1
ATOM 780 N N . GLU A 1 97 ? 31.363 -5.814 -25.400 1.00 69.25 97 GLU A N 1
ATOM 781 C CA . GLU A 1 97 ? 30.715 -6.658 -26.426 1.00 69.25 97 GLU A CA 1
ATOM 782 C C . GLU A 1 97 ? 30.146 -7.981 -25.878 1.00 69.25 97 GLU A C 1
ATOM 784 O O . GLU A 1 97 ? 29.137 -8.480 -26.374 1.00 69.25 97 GLU A O 1
ATOM 789 N N . ILE A 1 98 ? 30.715 -8.513 -24.789 1.00 70.25 98 ILE A N 1
ATOM 790 C CA . ILE A 1 98 ? 30.203 -9.714 -24.105 1.00 70.25 98 ILE A CA 1
ATOM 791 C C . ILE A 1 98 ? 28.749 -9.553 -23.618 1.00 70.25 98 ILE A C 1
ATOM 793 O O . ILE A 1 98 ? 28.035 -10.544 -23.468 1.00 70.25 98 ILE A O 1
ATOM 797 N N . ARG A 1 99 ? 28.275 -8.312 -23.427 1.00 67.62 99 ARG A N 1
ATOM 798 C CA . ARG A 1 99 ? 26.907 -7.989 -22.991 1.00 67.6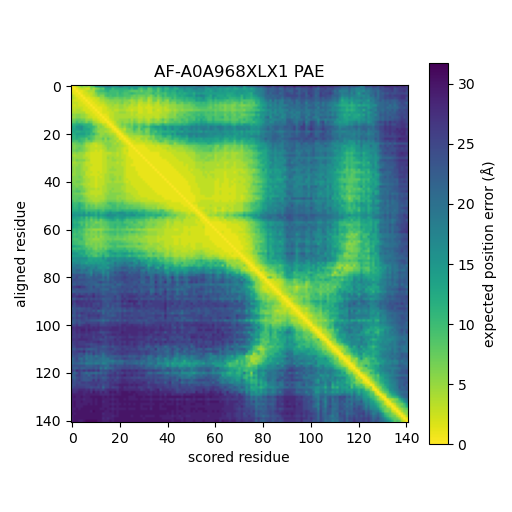2 99 ARG A CA 1
ATOM 799 C C . ARG A 1 99 ? 25.846 -8.379 -24.025 1.00 67.62 99 ARG A C 1
ATOM 801 O O . ARG A 1 99 ? 24.735 -8.720 -23.632 1.00 67.62 99 ARG A O 1
ATOM 808 N N . LYS A 1 100 ? 26.198 -8.422 -25.316 1.00 61.03 100 LYS A N 1
ATOM 809 C CA . LYS A 1 100 ? 25.305 -8.867 -26.404 1.00 61.03 100 LYS A CA 1
ATOM 810 C C . LYS A 1 100 ? 25.040 -10.374 -26.391 1.00 61.03 100 LYS A C 1
ATOM 812 O O . LYS A 1 100 ? 24.065 -10.818 -26.980 1.00 61.03 100 LYS A O 1
ATOM 817 N N . ASN A 1 101 ? 25.868 -11.146 -25.684 1.00 63.00 101 ASN A N 1
ATOM 818 C CA . ASN A 1 101 ? 25.766 -12.605 -25.578 1.00 63.00 101 ASN A CA 1
ATOM 819 C C . ASN A 1 101 ? 25.337 -13.075 -24.172 1.00 63.00 101 ASN A C 1
ATOM 821 O O . ASN A 1 101 ? 25.427 -14.261 -23.861 1.00 63.00 101 ASN A O 1
ATOM 825 N N . GLY A 1 102 ? 24.906 -12.153 -23.301 1.00 63.22 102 GLY A N 1
ATOM 826 C CA . GLY A 1 102 ? 24.452 -12.459 -21.942 1.00 63.22 102 GLY A CA 1
ATOM 827 C C . GLY A 1 102 ? 23.025 -13.021 -21.875 1.00 63.22 102 GLY A C 1
ATOM 828 O O . GLY A 1 102 ? 22.318 -13.121 -22.876 1.00 63.22 102 GLY A O 1
ATOM 829 N N . ARG A 1 103 ? 22.569 -13.363 -20.661 1.00 53.69 103 ARG A N 1
ATOM 830 C CA . ARG A 1 103 ? 21.160 -13.724 -20.395 1.00 53.69 103 ARG A CA 1
ATOM 831 C C . ARG A 1 103 ? 20.227 -12.619 -20.935 1.00 53.69 103 ARG A C 1
ATOM 833 O O . ARG A 1 103 ? 20.473 -11.448 -20.661 1.00 53.69 103 ARG A O 1
ATOM 840 N N . ASN A 1 104 ? 19.170 -13.009 -21.657 1.00 53.69 104 ASN A N 1
ATOM 841 C CA . ASN A 1 104 ? 18.173 -12.153 -22.338 1.00 53.69 104 ASN A CA 1
ATOM 842 C C . ASN A 1 104 ? 18.618 -11.502 -23.671 1.00 53.69 104 ASN A C 1
ATOM 844 O O . ASN A 1 104 ? 17.903 -10.650 -24.193 1.00 53.69 104 ASN A O 1
ATOM 848 N N . SER A 1 105 ? 19.739 -11.923 -24.275 1.00 56.06 105 SER A N 1
ATOM 849 C CA . SER A 1 105 ? 20.213 -11.428 -25.588 1.00 56.06 105 SER A CA 1
ATOM 850 C C . SER A 1 105 ? 19.235 -11.631 -26.757 1.00 56.06 105 SER A C 1
ATOM 852 O O . SER A 1 105 ? 19.326 -10.941 -27.773 1.00 56.06 105 SER A O 1
ATOM 854 N N . THR A 1 106 ? 18.285 -12.558 -26.617 1.00 55.97 106 THR A N 1
ATOM 855 C CA . THR A 1 106 ? 17.240 -12.853 -27.607 1.00 55.97 106 THR A CA 1
ATOM 856 C C . THR A 1 106 ? 15.997 -11.972 -27.471 1.00 55.97 106 THR A C 1
ATOM 858 O O . THR A 1 106 ? 15.121 -12.026 -28.328 1.00 55.97 106 THR A O 1
ATOM 861 N N . TRP A 1 107 ? 15.893 -11.142 -26.430 1.00 57.72 107 TRP A N 1
ATOM 862 C CA . TRP A 1 107 ? 14.710 -10.319 -26.144 1.00 57.72 107 TRP A CA 1
ATOM 863 C C . TRP A 1 107 ? 14.859 -8.888 -26.681 1.00 57.72 107 TRP A C 1
ATOM 865 O O . TRP A 1 107 ? 14.523 -7.915 -26.019 1.00 57.72 107 TRP A O 1
ATOM 875 N N . GLN A 1 108 ? 15.371 -8.737 -27.902 1.00 55.25 108 GLN A N 1
ATOM 876 C CA . GLN A 1 108 ? 15.738 -7.431 -28.477 1.00 55.25 108 GLN A CA 1
ATOM 877 C C . GLN A 1 108 ? 14.565 -6.439 -28.616 1.00 55.25 108 GLN A C 1
ATOM 879 O O . GLN A 1 108 ? 14.795 -5.240 -28.749 1.00 55.25 108 GLN A O 1
ATOM 884 N N . HIS A 1 109 ? 13.322 -6.927 -28.549 1.00 53.50 109 HIS A N 1
ATOM 885 C CA . HIS A 1 109 ? 12.092 -6.137 -28.667 1.00 53.50 109 HIS A CA 1
ATOM 886 C C . HIS A 1 109 ? 11.314 -5.989 -27.352 1.00 53.50 109 HIS A C 1
ATOM 888 O O . HIS A 1 109 ? 10.198 -5.480 -27.369 1.00 53.50 109 HIS A O 1
ATOM 894 N N . LEU A 1 110 ? 11.856 -6.451 -26.221 1.00 52.16 110 LEU A N 1
ATOM 895 C CA . LEU A 1 110 ? 11.158 -6.320 -24.947 1.00 52.16 110 LEU A CA 1
ATOM 896 C C . LEU A 1 110 ? 11.212 -4.868 -24.473 1.00 52.16 110 LEU A C 1
ATOM 898 O O . LEU A 1 110 ? 12.285 -4.328 -24.184 1.00 52.16 110 LEU A O 1
ATOM 902 N N . TYR A 1 111 ? 10.030 -4.274 -24.418 1.00 50.28 111 TYR A N 1
ATOM 903 C CA . TYR A 1 111 ? 9.766 -2.940 -23.920 1.00 50.28 111 TYR A CA 1
ATOM 904 C C . TYR A 1 111 ? 8.709 -3.076 -22.834 1.00 50.28 111 TYR A C 1
ATOM 906 O O . TYR A 1 111 ? 7.568 -3.425 -23.127 1.00 50.28 111 TYR A O 1
ATOM 914 N N . ASN A 1 112 ? 9.105 -2.834 -21.588 1.00 51.00 112 ASN A N 1
ATOM 915 C CA . ASN A 1 112 ? 8.164 -2.747 -20.481 1.00 51.00 112 ASN A CA 1
ATOM 916 C C . ASN A 1 112 ? 8.134 -1.299 -20.003 1.00 51.00 112 ASN A C 1
ATOM 918 O O . ASN A 1 112 ? 9.185 -0.768 -19.639 1.00 51.00 112 ASN A O 1
ATOM 922 N N . ASP A 1 113 ? 6.940 -0.711 -19.993 1.00 53.41 113 ASP A N 1
ATOM 923 C CA . ASP A 1 113 ? 6.620 0.564 -19.335 1.00 53.41 113 ASP A CA 1
ATOM 924 C C . ASP A 1 113 ? 5.348 0.410 -18.484 1.00 53.41 113 ASP A C 1
ATOM 926 O O . ASP A 1 113 ? 4.517 1.305 -18.359 1.00 53.41 113 ASP A O 1
ATOM 930 N N . ASP A 1 114 ? 5.177 -0.786 -17.919 1.00 55.03 114 ASP A N 1
ATOM 931 C CA . ASP A 1 114 ? 3.941 -1.211 -17.276 1.00 55.03 114 ASP A CA 1
ATOM 932 C C . ASP A 1 114 ? 4.130 -1.480 -15.783 1.00 55.03 114 ASP A C 1
ATOM 934 O O . ASP A 1 114 ? 5.196 -1.880 -15.294 1.00 55.03 114 ASP A O 1
ATOM 938 N N . VAL A 1 115 ? 3.035 -1.301 -15.044 1.00 59.88 115 VAL A N 1
ATOM 939 C CA . VAL A 1 115 ? 2.917 -1.704 -13.644 1.00 59.88 115 VAL A CA 1
ATOM 940 C C . VAL A 1 115 ? 2.375 -3.130 -13.590 1.00 59.88 115 VAL A C 1
ATOM 942 O O . VAL A 1 115 ? 1.190 -3.365 -13.823 1.00 59.88 115 VAL A O 1
ATOM 945 N N . ILE A 1 116 ? 3.232 -4.089 -13.241 1.00 62.72 116 ILE A N 1
ATOM 946 C CA . ILE A 1 116 ? 2.878 -5.514 -13.199 1.00 62.72 116 ILE A CA 1
ATOM 947 C C . ILE A 1 116 ? 2.739 -5.959 -11.738 1.00 62.72 116 ILE A C 1
ATOM 949 O O . ILE A 1 116 ? 3.568 -5.626 -10.889 1.00 62.72 116 ILE A O 1
ATOM 953 N N . SER A 1 117 ? 1.676 -6.709 -11.432 1.00 52.69 117 SER A N 1
ATOM 954 C CA . SER A 1 117 ? 1.478 -7.334 -10.116 1.00 52.69 117 SER A CA 1
ATOM 955 C C . SER A 1 117 ? 2.254 -8.644 -10.059 1.00 52.69 117 SER A C 1
ATOM 957 O O . SER A 1 117 ? 2.006 -9.531 -10.873 1.00 52.69 117 SER A O 1
ATOM 959 N N . MET A 1 118 ? 3.163 -8.785 -9.095 1.00 54.94 118 MET A N 1
ATOM 960 C CA . MET A 1 118 ? 3.918 -10.026 -8.894 1.00 54.94 118 MET A CA 1
ATOM 961 C C . MET A 1 118 ? 3.349 -10.833 -7.715 1.00 54.94 118 MET A C 1
ATOM 963 O O . MET A 1 118 ? 2.966 -10.233 -6.710 1.00 54.94 118 MET A O 1
ATOM 967 N N . PRO A 1 119 ? 3.283 -12.175 -7.804 1.00 50.97 119 PRO A N 1
ATOM 968 C CA . PRO A 1 119 ? 2.744 -13.016 -6.732 1.00 50.97 119 PRO A CA 1
ATOM 969 C C . PRO A 1 119 ? 3.643 -13.069 -5.485 1.00 50.97 119 PRO A C 1
ATOM 971 O O . PRO A 1 119 ? 3.125 -13.231 -4.387 1.00 50.97 119 PRO A O 1
ATOM 974 N N . ASP A 1 120 ? 4.958 -12.857 -5.626 1.00 53.03 120 ASP A N 1
ATOM 975 C CA . ASP A 1 120 ? 5.879 -12.649 -4.503 1.00 53.03 120 ASP A CA 1
ATOM 976 C C . ASP A 1 120 ? 7.061 -11.755 -4.922 1.00 53.03 120 ASP A C 1
ATOM 978 O O . ASP A 1 120 ? 7.840 -12.078 -5.824 1.00 53.03 120 ASP A O 1
ATOM 982 N N . LYS A 1 121 ? 7.185 -10.602 -4.258 1.00 45.38 121 LYS A N 1
ATOM 983 C CA . LYS A 1 121 ? 8.230 -9.599 -4.503 1.00 45.38 121 LYS A CA 1
ATOM 984 C C . LYS A 1 121 ? 9.598 -10.025 -3.958 1.00 45.38 121 LYS A C 1
ATOM 986 O O . LYS A 1 121 ? 10.617 -9.545 -4.456 1.00 45.38 121 LYS A O 1
ATOM 991 N N . TRP A 1 122 ? 9.640 -10.874 -2.932 1.00 54.59 122 TRP A N 1
ATOM 992 C CA . TRP A 1 122 ? 10.890 -11.269 -2.284 1.00 54.59 122 TRP A CA 1
ATOM 993 C C . TRP A 1 122 ? 11.641 -12.326 -3.105 1.00 54.59 122 TRP A C 1
ATOM 995 O O . TRP A 1 122 ? 12.854 -12.223 -3.309 1.00 54.59 122 TRP A O 1
ATOM 1005 N N . GLU A 1 123 ? 10.914 -13.282 -3.680 1.00 48.06 123 GLU A N 1
ATOM 1006 C CA . GLU A 1 123 ? 11.490 -14.319 -4.539 1.00 48.06 123 GLU A CA 1
ATOM 1007 C C . GLU A 1 123 ? 11.824 -13.789 -5.951 1.00 48.06 123 GLU A C 1
ATOM 1009 O O . GLU A 1 123 ? 12.915 -14.053 -6.483 1.00 48.06 123 GLU A O 1
ATOM 1014 N N . TYR A 1 124 ? 10.972 -12.919 -6.515 1.00 49.81 124 TYR A N 1
ATOM 1015 C CA . TYR A 1 124 ? 11.069 -12.432 -7.899 1.00 49.81 124 TYR A CA 1
ATOM 1016 C C . TYR A 1 124 ? 11.210 -10.894 -7.997 1.00 49.81 124 TYR A C 1
ATOM 1018 O O . TYR A 1 124 ? 10.276 -10.201 -8.396 1.00 49.81 124 TYR A O 1
ATOM 1026 N N . PRO A 1 125 ? 12.398 -10.323 -7.710 1.00 46.88 125 PRO A N 1
ATOM 1027 C CA . PRO A 1 125 ? 12.687 -8.894 -7.858 1.00 46.88 125 PRO A CA 1
ATOM 1028 C C . PRO A 1 125 ? 12.598 -8.415 -9.316 1.00 46.88 125 PRO A C 1
ATOM 1030 O O . PRO A 1 125 ? 12.503 -7.218 -9.563 1.00 46.88 125 PRO A O 1
ATOM 1033 N N . TRP A 1 126 ? 12.601 -9.338 -10.284 1.00 51.50 126 TRP A N 1
ATOM 1034 C CA . TRP A 1 126 ? 12.207 -9.102 -11.673 1.00 51.50 126 TRP A CA 1
ATOM 1035 C C . TRP A 1 126 ? 11.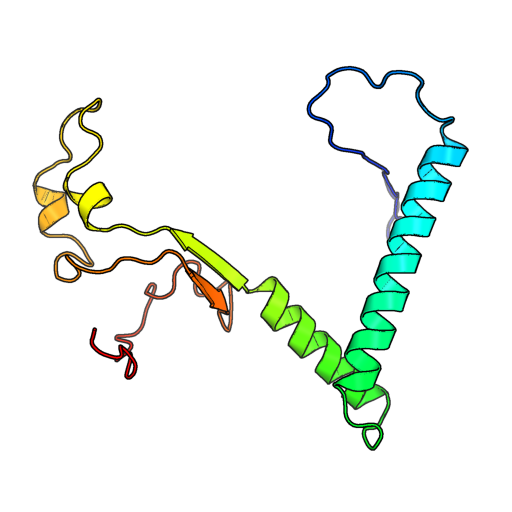521 -10.358 -12.234 1.00 51.50 126 TRP A C 1
ATOM 1037 O O . TRP A 1 126 ? 11.913 -11.478 -11.899 1.00 51.50 126 TRP A O 1
ATOM 1047 N N . TYR A 1 127 ? 10.515 -10.171 -13.096 1.00 53.62 127 TYR A N 1
ATOM 1048 C CA . TYR A 1 127 ? 9.613 -11.218 -13.618 1.00 53.62 127 TYR A CA 1
ATOM 1049 C C . TYR A 1 127 ? 10.296 -12.349 -14.402 1.00 53.62 127 TYR A C 1
ATOM 1051 O O . TYR A 1 127 ? 9.646 -13.328 -14.747 1.00 53.62 127 TYR A O 1
ATOM 1059 N N . ALA A 1 128 ? 11.589 -12.234 -14.698 1.00 48.09 128 ALA A N 1
ATOM 1060 C CA . ALA A 1 128 ? 12.338 -13.258 -15.416 1.00 48.09 128 ALA A CA 1
ATOM 1061 C C . ALA A 1 128 ? 13.521 -13.834 -14.610 1.00 48.09 1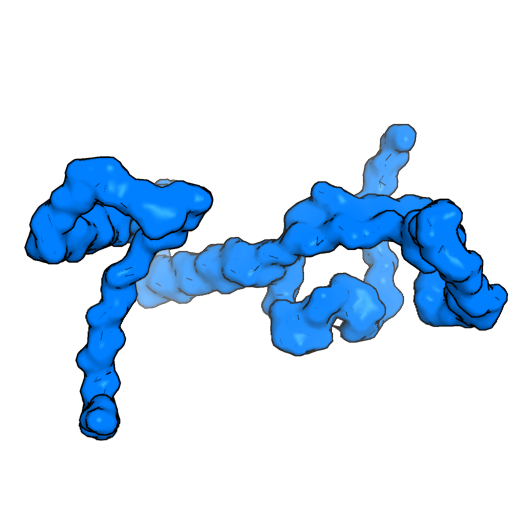28 ALA A C 1
ATOM 1063 O O . ALA A 1 128 ? 14.370 -14.554 -15.147 1.00 48.09 128 ALA A O 1
ATOM 1064 N N . ARG A 1 129 ? 13.534 -13.630 -13.280 1.00 41.22 129 ARG A N 1
ATOM 1065 C CA . ARG A 1 129 ? 14.441 -14.318 -12.342 1.00 41.22 129 ARG A CA 1
ATOM 1066 C C . ARG A 1 129 ? 13.979 -15.761 -12.082 1.00 41.22 129 ARG A C 1
ATOM 1068 O O . ARG A 1 129 ? 13.810 -16.166 -10.943 1.00 41.22 129 ARG A O 1
ATOM 1075 N N . GLY A 1 130 ? 13.791 -16.538 -13.144 1.00 39.25 130 GLY A N 1
ATOM 1076 C CA . GLY A 1 130 ? 13.378 -17.939 -13.084 1.00 39.25 130 GLY A CA 1
ATOM 1077 C C . GLY A 1 130 ? 12.083 -18.183 -13.846 1.00 39.25 130 GLY A C 1
ATOM 1078 O O . GLY A 1 130 ? 11.161 -17.386 -13.774 1.00 39.25 130 GLY A O 1
ATOM 1079 N N . ILE A 1 131 ? 12.020 -19.334 -14.517 1.00 33.88 131 ILE A N 1
ATOM 1080 C CA . ILE A 1 131 ? 10.900 -19.833 -15.325 1.00 33.88 131 ILE A CA 1
ATOM 1081 C C . ILE A 1 131 ? 10.885 -19.248 -16.749 1.00 33.88 131 ILE A C 1
ATOM 1083 O O . ILE A 1 131 ? 10.771 -18.046 -16.974 1.00 33.88 131 ILE A O 1
ATOM 1087 N N . GLY A 1 132 ? 10.994 -20.139 -17.738 1.00 37.19 132 GLY A N 1
ATOM 1088 C CA . GLY A 1 132 ? 10.563 -19.857 -19.100 1.00 37.19 132 GLY A CA 1
ATOM 1089 C C . GLY A 1 132 ? 9.054 -19.662 -19.084 1.00 37.19 132 GLY A C 1
ATOM 1090 O O . GLY A 1 132 ? 8.301 -20.625 -19.186 1.00 37.19 132 GLY A O 1
ATOM 1091 N N . VAL A 1 133 ? 8.612 -18.426 -18.878 1.00 35.81 133 VAL A N 1
ATOM 1092 C CA . VAL A 1 133 ? 7.197 -18.079 -18.942 1.00 35.81 133 VAL A CA 1
ATOM 1093 C C . VAL A 1 133 ? 6.868 -17.812 -20.404 1.00 35.81 133 VAL A C 1
ATOM 1095 O O . VAL A 1 133 ? 7.242 -16.791 -20.977 1.00 35.81 133 VAL A O 1
ATOM 1098 N N . SER A 1 134 ? 6.182 -18.775 -21.017 1.00 33.44 134 SER A N 1
ATOM 1099 C CA . SER A 1 134 ? 5.408 -18.558 -22.233 1.00 33.44 134 SER A CA 1
ATOM 1100 C C . SER A 1 134 ? 4.289 -17.574 -21.886 1.00 33.44 134 SER A C 1
ATOM 1102 O O . SER A 1 134 ? 3.266 -17.954 -21.320 1.00 33.44 134 SER A O 1
ATOM 1104 N N . LEU A 1 135 ? 4.513 -16.286 -22.150 1.00 32.97 135 LEU A N 1
ATOM 1105 C CA . LEU A 1 135 ? 3.461 -15.278 -22.094 1.00 32.97 135 LEU A CA 1
ATOM 1106 C C . LEU A 1 135 ? 2.581 -15.447 -23.338 1.00 32.97 135 LEU A C 1
ATOM 1108 O O . LEU A 1 135 ? 2.821 -14.852 -24.386 1.00 32.97 135 LEU A O 1
ATOM 1112 N N . TYR A 1 136 ? 1.554 -16.289 -23.220 1.00 33.44 136 TYR A N 1
ATOM 1113 C CA . TYR A 1 136 ? 0.354 -16.172 -24.043 1.00 33.44 136 TYR A CA 1
ATOM 1114 C C . TYR A 1 136 ? -0.364 -14.888 -23.629 1.00 33.44 136 TYR A C 1
ATOM 1116 O O . TYR A 1 136 ? -1.076 -14.883 -22.632 1.00 33.44 136 TYR A O 1
ATOM 1124 N N . SER A 1 137 ? -0.113 -13.804 -24.362 1.00 37.78 137 SER A N 1
ATOM 1125 C CA . SER A 1 137 ? -0.998 -12.643 -24.558 1.00 37.78 137 SER A CA 1
ATOM 1126 C C . SER A 1 137 ? -0.143 -11.429 -24.923 1.00 37.78 137 SER A C 1
ATOM 1128 O O . SER A 1 137 ? 0.065 -10.528 -24.115 1.00 37.78 137 SER A O 1
ATOM 1130 N N . ALA A 1 138 ? 0.342 -11.392 -26.160 1.00 30.75 138 ALA A N 1
ATOM 1131 C CA . ALA A 1 138 ? 0.647 -10.131 -26.817 1.00 30.75 138 ALA A CA 1
ATOM 1132 C C . ALA A 1 138 ? -0.282 -10.054 -28.026 1.00 30.75 138 ALA A C 1
ATOM 1134 O O . ALA A 1 138 ? -0.085 -10.745 -29.027 1.00 30.75 138 ALA A O 1
ATOM 1135 N N . GLY A 1 139 ? -1.362 -9.288 -27.867 1.00 30.98 139 GLY A N 1
ATOM 1136 C CA . GLY A 1 139 ? -2.168 -8.838 -28.987 1.00 30.98 139 GLY A CA 1
ATOM 1137 C C . GLY A 1 139 ? -1.265 -8.071 -29.944 1.00 30.98 139 GLY A C 1
ATOM 1138 O O . GLY A 1 139 ? -0.497 -7.207 -29.533 1.00 30.98 139 GLY A O 1
ATOM 1139 N N . VAL A 1 140 ? -1.331 -8.468 -31.205 1.00 32.75 140 VAL A N 1
ATOM 1140 C CA . VAL A 1 140 ? -0.633 -7.837 -32.315 1.00 32.75 140 VAL A CA 1
ATOM 1141 C C . VAL A 1 140 ? -1.277 -6.477 -32.576 1.00 32.75 140 VAL A C 1
ATOM 1143 O O . VAL A 1 140 ? -2.488 -6.406 -32.793 1.00 32.75 140 VAL A O 1
ATOM 1146 N N . SER A 1 141 ? -0.463 -5.428 -32.611 1.00 30.94 141 SER A N 1
ATOM 1147 C CA . SER A 1 141 ? -0.690 -4.243 -33.441 1.00 30.94 141 SER A CA 1
ATOM 1148 C C . SER A 1 141 ? 0.631 -3.829 -34.060 1.00 30.94 141 SER A C 1
ATOM 1150 O O . SER A 1 141 ? 1.583 -3.665 -33.264 1.00 30.94 141 SER A O 1
#

Radius of gyration: 23.38 Å; Cα contacts (8 Å, |Δi|>4): 70; chains: 1; bounding box: 54×50×59 Å

Foldseek 3Di:
DADVVGDDDDDDDDDPDPDDDPDDPPVVSVVVVVVVVVVVVVVLVVVLVVVPDPPDDPVVSVVVSVVVVLQVVQWDFDADQVQCVQQDDPVDPGDDPVSCVDPCVVVNPDGGRDGDGDPDCVCPVDPVPDDPDPPPDDDDD

Secondary structure (DSSP, 8-state):
-PPTT----------SSSS-SSPPPHHHHHHHHHHHHHHHHHHHHHHHHHHS-TTS-HHHHHHHHHHHHHHHHTEEEEEEEHHHHHH--TTSPPPPGGGGGSTTTT-TT-EEEEEEE-S-TTT-SSTTSS-----------